Protein AF-A0A951MKJ3-F1 (afdb_monomer_lite)

Structure (mmCIF, N/CA/C/O backbone):
data_AF-A0A951MKJ3-F1
#
_entry.id   AF-A0A951MKJ3-F1
#
loop_
_atom_site.group_PDB
_atom_site.id
_atom_site.type_symbol
_atom_site.label_atom_id
_atom_site.label_alt_id
_atom_site.label_comp_id
_atom_site.label_asym_id
_atom_site.label_entity_id
_atom_site.label_seq_id
_atom_site.pdbx_PDB_ins_code
_atom_site.Cartn_x
_atom_site.Cartn_y
_atom_site.Cartn_z
_atom_site.occupancy
_atom_site.B_iso_or_equiv
_atom_site.auth_seq_id
_atom_site.auth_comp_id
_atom_site.auth_asym_id
_atom_site.auth_atom_id
_atom_site.pdbx_PDB_model_num
ATOM 1 N N . MET A 1 1 ? -8.567 -5.858 21.969 1.00 53.31 1 MET A N 1
ATOM 2 C CA . MET A 1 1 ? -7.175 -5.730 21.488 1.00 53.31 1 MET A CA 1
ATOM 3 C C . MET A 1 1 ? -7.147 -4.606 20.464 1.00 53.31 1 MET A C 1
ATOM 5 O O . MET A 1 1 ? -8.131 -4.488 19.750 1.00 53.31 1 MET A O 1
ATOM 9 N N . ASP A 1 2 ? -6.117 -3.757 20.446 1.00 80.19 2 ASP A N 1
ATOM 10 C CA . ASP A 1 2 ? -5.979 -2.656 19.476 1.00 80.19 2 ASP A CA 1
ATOM 11 C C . ASP A 1 2 ? -5.192 -3.163 18.257 1.00 80.19 2 ASP A C 1
ATOM 13 O O . ASP A 1 2 ? -3.963 -3.198 18.284 1.00 80.19 2 ASP A O 1
ATOM 17 N N . LEU A 1 3 ? -5.896 -3.687 17.248 1.00 75.19 3 LEU A N 1
ATOM 18 C CA . LEU A 1 3 ? -5.280 -4.333 16.085 1.00 75.19 3 LEU A CA 1
ATOM 19 C C . LEU A 1 3 ? -5.093 -3.347 14.925 1.00 75.19 3 LEU A C 1
ATOM 21 O O . LEU A 1 3 ? -5.911 -2.449 14.705 1.00 75.19 3 LEU A O 1
ATOM 25 N N . VAL A 1 4 ? -4.023 -3.559 14.158 1.00 76.75 4 VAL A N 1
ATOM 26 C CA . VAL A 1 4 ? -3.725 -2.829 12.922 1.00 76.75 4 VAL A CA 1
ATOM 27 C C . VAL A 1 4 ? -3.691 -3.823 11.769 1.00 76.75 4 VAL A C 1
ATOM 29 O O . VAL A 1 4 ? -2.924 -4.784 11.821 1.00 76.75 4 VAL A O 1
ATOM 32 N N . ASP A 1 5 ? -4.488 -3.582 10.733 1.00 77.38 5 ASP A N 1
ATOM 33 C CA . ASP A 1 5 ? -4.405 -4.325 9.475 1.00 77.38 5 ASP A CA 1
ATOM 34 C C . ASP A 1 5 ? -3.520 -3.553 8.488 1.00 77.38 5 ASP A C 1
ATOM 36 O O . ASP A 1 5 ? -3.823 -2.418 8.112 1.00 77.38 5 ASP A O 1
ATOM 40 N N . ILE A 1 6 ? -2.380 -4.141 8.124 1.00 70.75 6 ILE A N 1
ATOM 41 C CA . ILE A 1 6 ? -1.296 -3.451 7.410 1.00 70.75 6 ILE A CA 1
ATOM 42 C C . ILE A 1 6 ? -1.341 -3.622 5.884 1.00 70.75 6 ILE A C 1
ATOM 44 O O . ILE A 1 6 ? -0.515 -3.027 5.195 1.00 70.75 6 ILE A O 1
ATOM 48 N N . GLY A 1 7 ? -2.250 -4.444 5.352 1.00 75.94 7 GLY A N 1
ATOM 49 C CA . GLY A 1 7 ? -2.235 -4.869 3.947 1.00 75.94 7 GLY A CA 1
ATOM 50 C C . GLY A 1 7 ? -3.620 -4.884 3.318 1.00 75.94 7 GLY A C 1
ATOM 51 O O . GLY A 1 7 ? -4.064 -5.906 2.800 1.00 75.94 7 GLY A O 1
ATOM 52 N N . VAL A 1 8 ? -4.316 -3.751 3.378 1.00 79.31 8 VAL A N 1
ATOM 53 C CA . VAL A 1 8 ? -5.745 -3.685 3.076 1.00 79.31 8 VAL A CA 1
ATOM 54 C C . VAL A 1 8 ? -5.986 -3.158 1.663 1.00 79.31 8 VAL A C 1
ATOM 56 O O . VAL A 1 8 ? -5.644 -2.023 1.343 1.00 79.31 8 VAL A O 1
ATOM 59 N N . ASN A 1 9 ? -6.642 -3.940 0.808 1.00 88.75 9 ASN A N 1
ATOM 60 C CA . ASN A 1 9 ? -6.936 -3.553 -0.581 1.00 88.75 9 ASN A CA 1
ATOM 61 C C . ASN A 1 9 ? -8.337 -2.925 -0.753 1.00 88.75 9 ASN A C 1
ATOM 63 O O . ASN A 1 9 ? -8.967 -3.088 -1.794 1.00 88.75 9 ASN A O 1
ATOM 67 N N . LEU A 1 10 ? -8.847 -2.198 0.254 1.00 87.44 10 LEU A N 1
ATOM 68 C CA . LEU A 1 10 ? -10.223 -1.653 0.246 1.00 87.44 10 LEU A CA 1
ATOM 69 C C . LEU A 1 10 ? -10.490 -0.622 -0.859 1.00 87.44 10 LEU A C 1
ATOM 71 O O . LEU A 1 10 ? -11.650 -0.371 -1.189 1.00 87.44 10 LEU A O 1
ATOM 75 N N . ALA A 1 11 ? -9.440 -0.024 -1.426 1.00 85.38 11 ALA A N 1
ATOM 76 C CA . ALA A 1 11 ? -9.539 0.905 -2.552 1.00 85.38 11 ALA A CA 1
ATOM 77 C C . ALA A 1 11 ? -9.863 0.217 -3.895 1.00 85.38 11 ALA A C 1
ATOM 79 O O . ALA A 1 11 ? -10.064 0.911 -4.890 1.00 85.38 11 ALA A O 1
ATOM 80 N N . HIS A 1 12 ? -9.901 -1.118 -3.933 1.00 89.94 12 HIS A N 1
ATOM 81 C CA . HIS A 1 12 ? -10.280 -1.887 -5.113 1.00 89.94 12 HIS A CA 1
ATOM 82 C C . HIS A 1 12 ? -11.809 -1.968 -5.267 1.00 89.94 12 HIS A C 1
ATOM 84 O O . HIS A 1 12 ? -12.538 -2.115 -4.281 1.00 89.94 12 HIS A O 1
ATOM 90 N N . ASP A 1 13 ? -12.287 -1.926 -6.512 1.00 89.19 13 ASP A N 1
ATOM 91 C CA . ASP A 1 13 ? -13.717 -1.816 -6.850 1.00 89.19 13 ASP A CA 1
ATOM 92 C C . ASP A 1 13 ? -14.514 -3.078 -6.464 1.00 89.19 13 ASP A C 1
ATOM 94 O O . ASP A 1 13 ? -15.717 -3.030 -6.223 1.00 89.19 13 ASP A O 1
ATOM 98 N N . SER A 1 14 ? -13.837 -4.221 -6.290 1.00 90.19 14 SER A N 1
ATOM 99 C CA . SER A 1 14 ? -14.460 -5.459 -5.789 1.00 90.19 14 SER A CA 1
ATOM 100 C C . SER A 1 14 ? -15.126 -5.298 -4.422 1.00 90.19 14 SER A C 1
ATOM 102 O O . SER A 1 14 ? -16.028 -6.064 -4.104 1.00 90.19 14 SER A O 1
ATOM 104 N N . PHE A 1 15 ? -14.692 -4.322 -3.621 1.00 90.56 15 PHE A N 1
ATOM 105 C CA . PHE A 1 15 ? -15.260 -4.045 -2.304 1.00 90.56 15 PHE A CA 1
ATOM 106 C C . PHE A 1 15 ? -16.364 -2.985 -2.337 1.00 90.56 15 PHE A C 1
ATOM 108 O O . PHE A 1 15 ? -16.961 -2.729 -1.303 1.00 90.56 15 PHE A O 1
ATOM 115 N N . ASP A 1 16 ? -16.680 -2.361 -3.479 1.00 91.44 16 ASP A N 1
ATOM 116 C CA . ASP A 1 16 ? -17.666 -1.265 -3.525 1.00 91.44 16 ASP A CA 1
ATOM 117 C C . ASP A 1 16 ? -19.033 -1.655 -2.948 1.00 91.44 16 ASP A C 1
ATOM 119 O O . ASP A 1 16 ? -19.691 -0.837 -2.310 1.00 91.44 16 ASP A O 1
ATOM 123 N N . HIS A 1 17 ? -19.440 -2.910 -3.136 1.00 94.88 17 HIS A N 1
ATOM 124 C CA . HIS A 1 17 ? -20.741 -3.414 -2.707 1.00 94.88 17 HIS A CA 1
ATOM 125 C C . HIS A 1 17 ? -20.864 -3.662 -1.193 1.00 94.88 17 HIS A C 1
ATOM 127 O O . HIS A 1 17 ? -21.983 -3.701 -0.686 1.00 94.88 17 HIS A O 1
ATOM 133 N N . ASP A 1 18 ? -19.754 -3.852 -0.471 1.00 94.12 18 ASP A N 1
ATOM 134 C CA . ASP A 1 18 ? -19.773 -4.259 0.941 1.00 94.12 18 ASP A CA 1
ATOM 135 C C . ASP A 1 18 ? -18.697 -3.596 1.819 1.00 94.12 18 ASP A C 1
ATOM 137 O O . ASP A 1 18 ? -18.547 -3.964 2.986 1.00 94.12 18 ASP A O 1
ATOM 141 N N . ARG A 1 19 ? -17.974 -2.593 1.298 1.00 93.69 19 ARG A N 1
ATOM 142 C CA . ARG A 1 19 ? -16.840 -1.923 1.961 1.00 93.69 19 ARG A CA 1
ATOM 143 C C . ARG A 1 19 ? -17.159 -1.489 3.385 1.00 93.69 19 ARG A C 1
ATOM 145 O O . ARG A 1 19 ? -16.394 -1.788 4.298 1.00 93.69 19 ARG A O 1
ATOM 152 N N . GLU A 1 20 ? -18.271 -0.784 3.571 1.00 93.25 20 GLU A N 1
ATOM 153 C CA . GLU A 1 20 ? -18.679 -0.261 4.879 1.00 93.25 20 GLU A CA 1
ATOM 154 C C . GLU A 1 20 ? -18.956 -1.402 5.859 1.00 93.25 20 GLU A C 1
ATOM 156 O O . GLU A 1 20 ? -18.363 -1.453 6.935 1.00 93.25 20 GLU A O 1
ATOM 161 N N . ALA A 1 21 ? -19.745 -2.392 5.436 1.00 94.25 21 ALA A N 1
ATOM 162 C CA . ALA A 1 21 ? -20.051 -3.563 6.249 1.00 94.25 21 ALA A CA 1
ATOM 163 C C . ALA A 1 21 ? -18.791 -4.382 6.593 1.00 94.25 21 ALA A C 1
ATOM 165 O O . ALA A 1 21 ? -18.692 -4.948 7.682 1.00 94.25 21 ALA A O 1
ATOM 166 N N . LEU A 1 22 ? -17.813 -4.473 5.686 1.00 93.56 22 LEU A N 1
ATOM 167 C CA . LEU A 1 22 ? -16.528 -5.124 5.946 1.00 93.56 22 LEU A CA 1
ATOM 168 C C . LEU A 1 22 ? -15.735 -4.368 7.017 1.00 93.56 22 LEU A C 1
ATOM 170 O O . LEU A 1 22 ? -15.258 -4.991 7.970 1.00 93.56 22 LEU A O 1
ATOM 174 N N . VAL A 1 23 ? -15.634 -3.042 6.896 1.00 92.38 23 VAL A N 1
ATOM 175 C CA . VAL A 1 23 ? -14.957 -2.186 7.882 1.00 92.38 23 VAL A CA 1
ATOM 176 C C . VAL A 1 23 ? -15.624 -2.307 9.252 1.00 92.38 23 VAL A C 1
ATOM 178 O O . VAL A 1 23 ? -14.927 -2.492 10.247 1.00 92.38 23 VAL A O 1
ATOM 181 N N . GLU A 1 24 ? -16.955 -2.287 9.321 1.00 94.44 24 GLU A N 1
ATOM 182 C CA . GLU A 1 24 ? -17.698 -2.468 10.573 1.00 94.44 24 GLU A CA 1
ATOM 183 C C . GLU A 1 24 ? -17.373 -3.804 11.249 1.00 94.44 24 GLU A C 1
ATOM 185 O O . GLU A 1 24 ? -17.087 -3.840 12.450 1.00 94.44 24 GLU A O 1
ATOM 190 N N . ARG A 1 25 ? -17.340 -4.903 10.482 1.00 95.06 25 ARG A N 1
ATOM 191 C CA . ARG A 1 25 ? -16.945 -6.221 11.004 1.00 95.06 25 ARG A CA 1
ATOM 192 C C . ARG A 1 25 ? -15.507 -6.220 11.523 1.00 95.06 25 ARG A C 1
ATOM 194 O O . ARG A 1 25 ? -15.252 -6.767 12.596 1.00 95.06 25 ARG A O 1
ATOM 201 N N . ALA A 1 26 ? -14.576 -5.594 10.803 1.00 89.75 26 ALA A N 1
ATOM 202 C CA . ALA A 1 26 ? -13.181 -5.492 11.229 1.00 89.75 26 ALA A CA 1
ATOM 203 C C . ALA A 1 26 ? -13.043 -4.685 12.533 1.00 89.75 26 ALA A C 1
ATOM 205 O O . ALA A 1 26 ? -12.339 -5.100 13.457 1.00 89.75 26 ALA A O 1
ATOM 206 N N . VAL A 1 27 ? -13.778 -3.577 12.655 1.00 91.31 27 VAL A N 1
ATOM 207 C CA . VAL A 1 27 ? -13.821 -2.757 13.873 1.00 91.31 27 VAL A CA 1
ATOM 208 C C . VAL A 1 27 ? -14.418 -3.529 15.048 1.00 91.31 27 VAL A C 1
ATOM 210 O O . VAL A 1 27 ? -13.862 -3.484 16.149 1.00 91.31 27 VAL A O 1
ATOM 213 N N . ALA A 1 28 ? -15.500 -4.282 14.827 1.00 92.31 28 ALA A N 1
ATOM 214 C CA . ALA A 1 28 ? -16.103 -5.146 15.843 1.00 92.31 28 ALA A CA 1
ATOM 215 C C . ALA A 1 28 ? -15.136 -6.244 16.327 1.00 92.31 28 ALA A C 1
ATOM 217 O O . ALA A 1 28 ? -15.146 -6.598 17.506 1.00 92.31 28 ALA A O 1
ATOM 218 N N . ALA A 1 29 ? -14.247 -6.724 15.452 1.00 89.19 29 ALA A N 1
ATOM 219 C CA . ALA A 1 29 ? -13.184 -7.673 15.787 1.00 89.19 29 ALA A CA 1
ATOM 220 C C . ALA A 1 29 ? -11.963 -7.031 16.486 1.00 89.19 29 ALA A C 1
ATOM 222 O O . ALA A 1 29 ? -11.054 -7.740 16.920 1.00 89.19 29 ALA A O 1
ATOM 223 N N . GLY A 1 30 ? -11.931 -5.701 16.634 1.00 83.50 30 GLY A N 1
ATOM 224 C CA . GLY A 1 30 ? -10.866 -4.969 17.323 1.00 83.50 30 GLY A CA 1
ATOM 225 C C . GLY A 1 30 ? -9.813 -4.328 16.416 1.00 83.50 30 GLY A C 1
ATOM 226 O O . GLY A 1 30 ? -8.827 -3.806 16.935 1.00 83.50 30 GLY A O 1
ATOM 227 N N . VAL A 1 31 ? -10.002 -4.316 15.092 1.00 86.44 31 VAL A N 1
ATOM 228 C CA . VAL A 1 31 ? -9.140 -3.553 14.173 1.00 86.44 31 VAL A CA 1
ATOM 229 C C . VAL A 1 31 ? -9.478 -2.071 14.281 1.00 86.44 31 VAL A C 1
ATOM 231 O O . VAL A 1 31 ? -10.609 -1.658 14.044 1.00 86.44 31 VAL A O 1
ATOM 234 N N . ARG A 1 32 ? -8.506 -1.250 14.677 1.00 84.19 32 ARG A N 1
ATOM 235 C CA . ARG A 1 32 ? -8.694 0.199 14.861 1.00 84.19 32 ARG A CA 1
ATOM 236 C C . ARG A 1 32 ? -7.917 1.037 13.864 1.00 84.19 32 ARG A C 1
ATOM 238 O O . ARG A 1 32 ? -8.209 2.222 13.726 1.00 84.19 32 ARG A O 1
ATOM 245 N N . ARG A 1 33 ? -6.927 0.444 13.193 1.00 79.69 33 ARG A N 1
ATOM 246 C CA . ARG A 1 33 ? -6.128 1.115 12.169 1.00 79.69 33 ARG A CA 1
ATOM 247 C C . ARG A 1 33 ? -5.986 0.245 10.933 1.00 79.69 33 ARG A C 1
ATOM 249 O O . ARG A 1 33 ? -5.808 -0.965 11.044 1.00 79.69 33 ARG A O 1
ATOM 256 N N . PHE A 1 34 ? -6.024 0.889 9.777 1.00 84.19 34 PHE A N 1
ATOM 257 C CA . PHE A 1 34 ? -5.979 0.240 8.471 1.00 84.19 34 PHE A CA 1
ATOM 258 C C . PHE A 1 34 ? -4.898 0.902 7.625 1.00 84.19 34 PHE A C 1
ATOM 260 O O . PHE A 1 34 ? -4.836 2.129 7.574 1.00 84.19 34 PHE A O 1
ATOM 267 N N . ILE A 1 35 ? -4.062 0.123 6.944 1.00 81.06 35 ILE A N 1
ATOM 268 C CA . ILE A 1 35 ? -3.129 0.630 5.933 1.00 81.06 35 ILE A CA 1
ATOM 269 C C . ILE A 1 35 ? -3.622 0.173 4.561 1.00 81.06 35 ILE A C 1
ATOM 271 O O . ILE A 1 35 ? -3.503 -0.995 4.191 1.00 81.06 35 ILE A O 1
ATOM 275 N N . ILE A 1 36 ? -4.193 1.113 3.810 1.00 85.31 36 ILE A N 1
ATOM 276 C CA . ILE A 1 36 ? -4.732 0.876 2.475 1.00 85.31 36 ILE A CA 1
ATOM 277 C C . ILE A 1 36 ? -3.589 0.842 1.461 1.00 85.31 36 ILE A C 1
ATOM 279 O O . ILE A 1 36 ? -2.821 1.799 1.345 1.00 85.31 36 ILE A O 1
ATOM 283 N N . THR A 1 37 ? -3.469 -0.255 0.721 1.00 84.62 37 THR A N 1
ATOM 284 C CA . THR A 1 37 ? -2.349 -0.464 -0.199 1.00 84.62 37 THR A CA 1
ATOM 285 C C . THR A 1 37 ? -2.641 0.156 -1.564 1.00 84.62 37 THR A C 1
ATOM 287 O O . THR A 1 37 ? -3.600 -0.220 -2.234 1.00 84.62 37 THR A O 1
ATOM 290 N N . GLY A 1 38 ? -1.801 1.103 -1.989 1.00 81.81 38 GLY A N 1
ATOM 291 C CA . GLY A 1 38 ? -1.787 1.623 -3.357 1.00 81.81 38 GLY A CA 1
ATOM 292 C C . GLY A 1 38 ? -0.890 0.768 -4.254 1.00 81.81 38 GLY A C 1
ATOM 293 O O . GLY A 1 38 ? 0.308 0.654 -3.997 1.00 81.81 38 GLY A O 1
ATOM 294 N N . THR A 1 39 ? -1.462 0.159 -5.295 1.00 81.56 39 THR A N 1
ATOM 295 C CA . THR A 1 39 ? -0.762 -0.763 -6.216 1.00 81.56 39 THR A CA 1
ATOM 296 C C . THR A 1 39 ? -0.489 -0.181 -7.603 1.00 81.56 39 THR A C 1
ATOM 298 O O . THR A 1 39 ? 0.235 -0.788 -8.387 1.00 81.56 39 THR A O 1
ATOM 301 N N . ASP A 1 40 ? -1.048 0.981 -7.913 1.00 82.75 40 ASP A N 1
ATOM 302 C CA . ASP A 1 40 ? -0.791 1.777 -9.113 1.00 82.75 40 ASP A CA 1
ATOM 303 C C . ASP A 1 40 ? -1.132 3.253 -8.813 1.00 82.75 40 ASP A C 1
ATOM 305 O O . ASP A 1 40 ? -1.480 3.599 -7.679 1.00 82.75 40 ASP A O 1
ATOM 309 N N . ILE A 1 41 ? -1.040 4.148 -9.801 1.00 82.81 41 ILE A N 1
ATOM 310 C CA . ILE A 1 41 ? -1.342 5.578 -9.610 1.00 82.81 41 ILE A CA 1
ATOM 311 C C . ILE A 1 41 ? -2.809 5.814 -9.224 1.00 82.81 41 ILE A C 1
ATOM 313 O O . ILE A 1 41 ? -3.086 6.586 -8.303 1.00 82.81 41 ILE A O 1
ATOM 317 N N . ALA A 1 42 ? -3.754 5.173 -9.911 1.00 87.25 42 ALA A N 1
ATOM 318 C CA . ALA A 1 42 ? -5.181 5.360 -9.669 1.00 87.25 42 ALA A CA 1
ATOM 319 C C . ALA A 1 42 ? -5.587 4.797 -8.297 1.00 87.25 42 ALA A C 1
ATOM 321 O O . ALA A 1 42 ? -6.238 5.488 -7.511 1.00 87.25 42 ALA A O 1
ATOM 322 N N . GLY A 1 43 ? -5.129 3.590 -7.970 1.00 86.62 43 GLY A N 1
ATOM 323 C CA . GLY A 1 43 ? -5.279 2.946 -6.673 1.00 86.62 43 GLY A CA 1
ATOM 324 C C . GLY A 1 43 ? -4.630 3.752 -5.551 1.00 86.62 43 GLY A C 1
ATOM 325 O O . GLY A 1 43 ? -5.250 3.938 -4.509 1.00 86.62 43 GLY A O 1
ATOM 326 N N . SER A 1 44 ? -3.444 4.330 -5.774 1.00 84.12 44 SER A N 1
ATOM 327 C CA . SER A 1 44 ? -2.784 5.204 -4.791 1.00 84.12 44 SER A CA 1
ATOM 328 C C . SER A 1 44 ? -3.588 6.482 -4.523 1.00 84.12 44 SER A C 1
ATOM 330 O O . SER A 1 44 ? -3.701 6.906 -3.374 1.00 84.12 44 SER A O 1
ATOM 332 N N . ARG A 1 45 ? -4.210 7.084 -5.550 1.00 86.69 45 ARG A N 1
ATOM 333 C CA . ARG A 1 45 ? -5.111 8.240 -5.378 1.00 86.69 45 ARG A CA 1
ATOM 334 C C . ARG A 1 45 ? -6.378 7.869 -4.605 1.00 86.69 45 ARG A C 1
ATOM 336 O O . ARG A 1 45 ? -6.754 8.598 -3.688 1.00 86.69 45 ARG A O 1
ATOM 343 N N . LYS A 1 46 ? -7.010 6.735 -4.935 1.00 90.75 46 LYS A N 1
ATOM 344 C CA . LYS A 1 46 ? -8.181 6.213 -4.204 1.00 90.75 46 LYS A CA 1
ATOM 345 C C . LYS A 1 46 ? -7.835 5.926 -2.736 1.00 90.75 46 LYS A C 1
ATOM 347 O O . LYS A 1 46 ? -8.562 6.349 -1.840 1.00 90.75 46 LYS A O 1
ATOM 352 N N . ALA A 1 47 ? -6.700 5.271 -2.485 1.00 85.69 47 ALA A N 1
ATOM 353 C CA . ALA A 1 47 ? -6.210 4.963 -1.143 1.00 85.69 47 ALA A CA 1
ATOM 354 C C . ALA A 1 47 ? -5.921 6.234 -0.328 1.00 85.69 47 ALA A C 1
ATOM 356 O O . ALA A 1 47 ? -6.305 6.310 0.840 1.00 85.69 47 ALA A O 1
ATOM 357 N N . LEU A 1 48 ? -5.318 7.256 -0.950 1.00 85.12 48 LEU A N 1
ATOM 358 C CA . LEU A 1 48 ? -5.110 8.557 -0.316 1.00 85.12 48 LEU A CA 1
ATOM 359 C C . LEU A 1 48 ? -6.440 9.186 0.101 1.00 85.12 48 LEU A C 1
ATOM 361 O O . LEU A 1 48 ? -6.603 9.497 1.279 1.00 85.12 48 LEU A O 1
ATOM 365 N N . ALA A 1 49 ? -7.389 9.316 -0.832 1.00 89.75 49 ALA A N 1
ATOM 366 C CA . ALA A 1 49 ? -8.697 9.910 -0.562 1.00 89.75 49 ALA A CA 1
ATOM 367 C C . ALA A 1 49 ? -9.421 9.196 0.592 1.00 89.75 49 ALA A C 1
ATOM 369 O O . ALA A 1 49 ? -9.937 9.845 1.501 1.00 89.75 49 ALA A O 1
ATOM 370 N N . MET A 1 50 ? -9.379 7.860 0.605 1.00 89.19 50 MET A N 1
ATOM 371 C CA . MET A 1 50 ? -9.946 7.049 1.682 1.00 89.19 50 MET A CA 1
ATOM 372 C C . MET A 1 50 ? -9.254 7.307 3.026 1.00 89.19 50 MET A C 1
ATOM 374 O O . MET A 1 50 ? -9.939 7.482 4.031 1.00 89.19 50 MET A O 1
ATOM 378 N N . SER A 1 51 ? -7.919 7.380 3.054 1.00 86.50 51 SER A N 1
ATOM 379 C CA . SER A 1 51 ? -7.168 7.652 4.287 1.00 86.50 51 SER A CA 1
ATOM 380 C C . SER A 1 51 ? -7.400 9.060 4.839 1.00 86.50 51 SER A C 1
ATOM 382 O O . SER A 1 51 ? -7.408 9.258 6.048 1.00 86.50 51 SER A O 1
ATOM 384 N N . THR A 1 52 ? -7.624 10.043 3.964 1.00 85.88 52 THR A N 1
ATOM 385 C CA . THR A 1 52 ? -7.935 11.418 4.367 1.00 85.88 52 THR A CA 1
ATOM 386 C C . THR A 1 52 ? -9.342 11.528 4.950 1.00 85.88 52 THR A C 1
ATOM 388 O O . THR A 1 52 ? -9.546 12.275 5.902 1.00 85.88 52 THR A O 1
ATOM 391 N N . ALA A 1 53 ? -10.307 10.789 4.399 1.00 90.19 53 ALA A N 1
ATOM 392 C CA . ALA A 1 53 ? -11.700 10.847 4.835 1.00 90.19 53 ALA A CA 1
ATOM 393 C C . ALA A 1 53 ? -11.977 10.076 6.139 1.00 90.19 53 ALA A C 1
ATOM 395 O O . ALA A 1 53 ? -12.949 10.385 6.825 1.00 90.19 53 ALA A O 1
ATOM 396 N N . ASN A 1 54 ? -11.148 9.086 6.491 1.00 86.31 54 ASN A N 1
ATOM 397 C CA . ASN A 1 54 ? -11.438 8.146 7.575 1.00 86.31 54 ASN A CA 1
ATOM 398 C C . ASN A 1 54 ? -10.354 8.178 8.670 1.00 86.31 54 ASN A C 1
ATOM 400 O O . ASN A 1 54 ? -9.231 7.721 8.443 1.00 86.31 54 ASN A O 1
ATOM 404 N N . PRO A 1 55 ? -10.661 8.663 9.888 1.00 86.38 55 PRO A N 1
ATOM 405 C CA . PRO A 1 55 ? -9.741 8.577 11.020 1.00 86.38 55 PRO A CA 1
ATOM 406 C C . PRO A 1 55 ? -9.305 7.132 11.302 1.00 86.38 55 PRO A C 1
ATOM 408 O O . PRO A 1 55 ? -10.120 6.214 11.309 1.00 86.38 55 PRO A O 1
ATOM 411 N N . GLY A 1 56 ? -8.008 6.926 11.542 1.00 79.25 56 GLY A N 1
ATOM 412 C CA . GLY A 1 56 ? -7.420 5.591 11.728 1.00 79.25 56 GLY A CA 1
ATOM 413 C C . GLY A 1 56 ? -7.038 4.880 10.424 1.00 79.25 56 GLY A C 1
ATOM 414 O O . GLY A 1 56 ? -6.408 3.824 10.473 1.00 79.25 56 GLY A O 1
ATOM 415 N N . PHE A 1 57 ? -7.353 5.455 9.260 1.00 85.62 57 PHE A N 1
ATOM 416 C CA . PHE A 1 57 ? -6.917 4.929 7.973 1.00 85.62 57 PHE A CA 1
ATOM 417 C C . PHE A 1 57 ? -5.625 5.625 7.537 1.00 85.62 57 PHE A C 1
ATOM 419 O O . PHE A 1 57 ? -5.461 6.843 7.601 1.00 85.62 57 PHE A O 1
ATOM 426 N N . HIS A 1 58 ? -4.694 4.822 7.055 1.00 82.50 58 HIS A N 1
ATOM 427 C CA . HIS A 1 58 ? -3.419 5.216 6.481 1.00 82.50 58 HIS A CA 1
ATOM 428 C C . HIS A 1 58 ? -3.328 4.616 5.078 1.00 82.50 58 HIS A C 1
ATOM 430 O O . HIS A 1 58 ? -4.107 3.732 4.731 1.00 82.50 58 HIS A O 1
ATOM 436 N N . CYS A 1 59 ? -2.399 5.083 4.249 1.00 82.88 59 CYS A N 1
ATOM 437 C CA . CYS A 1 59 ? -2.228 4.531 2.909 1.00 82.88 59 CYS A CA 1
ATOM 438 C C . CYS A 1 59 ? -0.760 4.439 2.516 1.00 82.88 59 CYS A C 1
ATOM 440 O O . CYS A 1 59 ? 0.067 5.225 2.984 1.00 82.88 59 CYS A O 1
ATOM 442 N N . THR A 1 60 ? -0.464 3.517 1.608 1.00 80.50 60 THR A N 1
ATOM 443 C CA . THR A 1 60 ? 0.766 3.532 0.815 1.00 80.50 60 THR A CA 1
ATOM 444 C C . THR A 1 60 ? 0.487 4.137 -0.560 1.00 80.50 60 THR A C 1
ATOM 446 O O . THR A 1 60 ? -0.655 4.175 -1.019 1.00 80.50 60 THR A O 1
ATOM 449 N N . ALA A 1 61 ? 1.535 4.624 -1.219 1.00 78.50 61 ALA A N 1
ATOM 450 C CA . ALA A 1 61 ? 1.489 5.015 -2.621 1.00 78.50 61 ALA A CA 1
ATOM 451 C C . ALA A 1 61 ? 2.652 4.335 -3.344 1.00 78.50 61 ALA A C 1
ATOM 453 O O . ALA A 1 61 ? 3.791 4.400 -2.880 1.00 78.50 61 ALA A O 1
ATOM 454 N N . GLY A 1 62 ? 2.367 3.669 -4.456 1.00 73.81 62 GLY A N 1
ATOM 455 C CA . GLY A 1 62 ? 3.363 2.895 -5.182 1.00 73.81 62 GLY A CA 1
ATOM 456 C C . GLY A 1 62 ? 2.789 2.204 -6.409 1.00 73.81 62 GLY A C 1
ATOM 457 O O . GLY A 1 62 ? 1.598 2.296 -6.697 1.00 73.81 62 GLY A O 1
ATOM 458 N N . VAL A 1 63 ? 3.664 1.518 -7.141 1.00 73.88 63 VAL A N 1
ATOM 459 C CA . VAL A 1 63 ? 3.295 0.693 -8.295 1.00 73.88 63 VAL A CA 1
ATOM 460 C C . VAL A 1 63 ? 3.765 -0.735 -8.050 1.00 73.88 63 VAL A C 1
ATOM 462 O O . VAL A 1 63 ? 4.944 -0.980 -7.786 1.00 73.88 63 VAL A O 1
ATOM 465 N N . HIS A 1 64 ? 2.832 -1.680 -8.118 1.00 71.25 64 HIS A N 1
ATOM 466 C CA . HIS A 1 64 ? 3.082 -3.103 -7.948 1.00 71.25 64 HIS A CA 1
ATOM 467 C C . HIS A 1 64 ? 3.979 -3.617 -9.090 1.00 71.25 64 HIS A C 1
ATOM 469 O O . HIS A 1 64 ? 3.829 -3.162 -10.225 1.00 71.25 64 HIS A O 1
ATOM 475 N N . PRO A 1 65 ? 4.877 -4.596 -8.857 1.00 65.81 65 PRO A N 1
ATOM 476 C CA . PRO A 1 65 ? 5.785 -5.126 -9.880 1.00 65.81 65 PRO A CA 1
ATOM 477 C C . PRO A 1 65 ? 5.134 -5.524 -11.213 1.00 65.81 65 PRO A C 1
ATOM 479 O O . PRO A 1 65 ? 5.786 -5.432 -12.249 1.00 65.81 65 PRO A O 1
ATOM 482 N N . HIS A 1 66 ? 3.868 -5.955 -11.194 1.00 66.69 66 HIS A N 1
ATOM 483 C CA . HIS A 1 66 ? 3.107 -6.299 -12.403 1.00 66.69 66 HIS A CA 1
ATOM 484 C C . HIS A 1 66 ? 2.747 -5.084 -13.273 1.00 66.69 66 HIS A C 1
ATOM 486 O O . HIS A 1 66 ? 2.639 -5.238 -14.481 1.00 66.69 66 HIS A O 1
ATOM 492 N N . HIS A 1 67 ? 2.637 -3.893 -12.681 1.00 63.88 67 HIS A N 1
ATOM 493 C CA . HIS A 1 67 ? 2.351 -2.623 -13.364 1.00 63.88 67 HIS A CA 1
ATOM 494 C C . HIS A 1 67 ? 3.609 -1.765 -13.556 1.00 63.88 67 HIS A C 1
ATOM 496 O O . HIS A 1 67 ? 3.547 -0.636 -14.030 1.00 63.88 67 HIS A O 1
ATOM 502 N N . ALA A 1 68 ? 4.784 -2.285 -13.187 1.00 63.69 68 ALA A N 1
ATOM 503 C CA . ALA A 1 68 ? 6.033 -1.531 -13.246 1.00 63.69 68 ALA A CA 1
ATOM 504 C C . ALA A 1 68 ? 6.477 -1.194 -14.681 1.00 63.69 68 ALA A C 1
ATOM 506 O O . ALA A 1 68 ? 7.281 -0.281 -14.860 1.00 63.69 68 ALA A O 1
ATOM 507 N N . ALA A 1 69 ? 5.989 -1.933 -15.683 1.00 66.75 69 ALA A N 1
ATOM 508 C CA . ALA A 1 69 ? 6.239 -1.640 -17.094 1.00 66.75 69 ALA A CA 1
ATOM 509 C C . ALA A 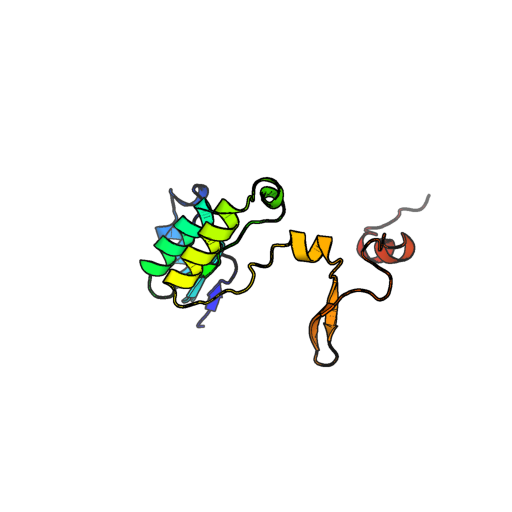1 69 ? 5.474 -0.396 -17.577 1.00 66.75 69 ALA A C 1
ATOM 511 O O . ALA A 1 69 ? 5.955 0.295 -18.470 1.00 66.75 69 ALA A O 1
ATOM 512 N N . ASP A 1 70 ? 4.341 -0.091 -16.942 1.00 65.38 70 ASP A N 1
ATOM 513 C CA . ASP A 1 70 ? 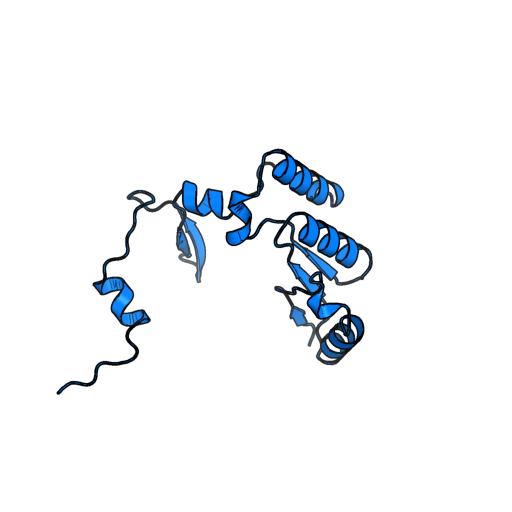3.458 1.023 -17.299 1.00 65.38 70 ASP A CA 1
ATOM 514 C C . ASP A 1 70 ? 3.846 2.326 -16.582 1.00 65.38 70 ASP A C 1
ATOM 516 O O . ASP A 1 70 ? 3.208 3.361 -16.763 1.00 65.38 70 ASP A O 1
ATOM 520 N N . LEU A 1 71 ? 4.881 2.286 -15.735 1.00 66.44 71 LEU A N 1
ATOM 521 C CA . LEU A 1 71 ? 5.315 3.440 -14.968 1.00 66.44 71 LEU A CA 1
ATOM 522 C C . LEU A 1 71 ? 6.373 4.251 -15.717 1.00 66.44 71 LEU A C 1
ATOM 524 O O . LEU A 1 71 ? 7.552 3.889 -15.774 1.00 66.44 71 LEU A O 1
ATOM 528 N N . ASP A 1 72 ? 5.936 5.394 -16.222 1.00 65.06 72 ASP A N 1
ATOM 529 C CA . ASP A 1 72 ? 6.769 6.404 -16.856 1.00 65.06 72 ASP A CA 1
ATOM 530 C C . ASP A 1 72 ? 7.195 7.520 -15.878 1.00 65.06 72 ASP A C 1
ATOM 532 O O . ASP A 1 72 ? 6.934 7.488 -14.668 1.00 65.06 72 ASP A O 1
ATOM 536 N N . ALA A 1 73 ? 7.914 8.517 -16.401 1.00 62.78 73 ALA A N 1
ATOM 537 C CA . ALA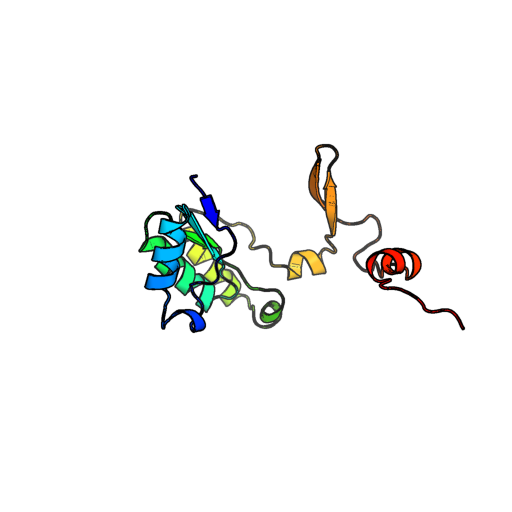 A 1 73 ? 8.403 9.647 -15.615 1.00 62.78 73 ALA A CA 1
ATOM 538 C C . ALA A 1 73 ? 7.265 10.479 -14.992 1.00 62.78 73 ALA A C 1
ATOM 540 O O . ALA A 1 73 ? 7.422 10.995 -13.880 1.0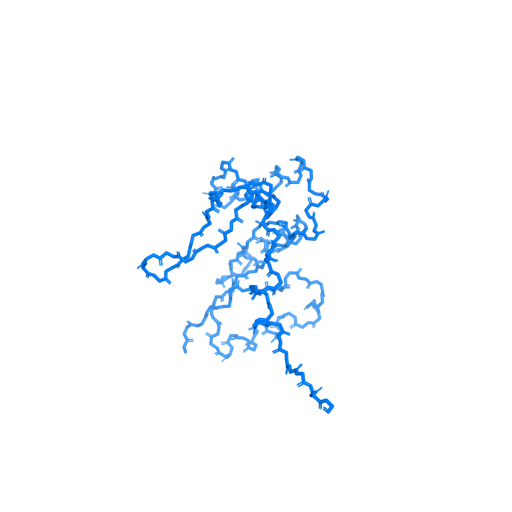0 62.78 73 ALA A O 1
ATOM 541 N N . ASP A 1 74 ? 6.120 10.572 -15.669 1.00 67.88 74 ASP A N 1
ATOM 542 C CA . ASP A 1 74 ? 4.960 11.325 -15.199 1.00 67.88 74 ASP A CA 1
ATOM 543 C C . ASP A 1 74 ? 4.245 10.596 -14.057 1.00 67.88 74 ASP A C 1
ATOM 545 O O . ASP A 1 74 ? 3.871 11.220 -13.060 1.00 67.88 74 ASP A O 1
ATOM 549 N N . GLY A 1 75 ? 4.143 9.268 -14.116 1.00 68.25 75 GLY A N 1
ATOM 550 C CA . GLY A 1 75 ? 3.648 8.463 -13.002 1.00 68.25 75 GLY A CA 1
ATOM 551 C C . GLY A 1 75 ? 4.545 8.557 -11.760 1.00 68.25 75 GLY A C 1
ATOM 552 O O . GLY A 1 75 ? 4.044 8.693 -10.641 1.00 68.25 75 GLY A O 1
ATOM 553 N N . VAL A 1 76 ? 5.873 8.582 -11.930 1.00 65.69 76 VAL A N 1
ATOM 554 C CA . VAL A 1 76 ? 6.815 8.817 -10.816 1.00 65.69 76 VAL A CA 1
ATOM 555 C C . VAL A 1 76 ? 6.619 10.207 -10.205 1.00 65.69 76 VAL A C 1
ATOM 557 O O . VAL A 1 76 ? 6.615 10.353 -8.978 1.00 65.69 76 VAL A O 1
ATOM 560 N N . LYS A 1 77 ? 6.433 11.236 -11.039 1.00 66.94 77 LYS A N 1
ATOM 561 C CA . LYS A 1 77 ? 6.134 12.600 -10.584 1.00 66.94 77 LYS A CA 1
ATOM 562 C C . LYS A 1 77 ? 4.822 12.649 -9.794 1.00 66.94 77 LYS A C 1
ATOM 564 O O . LYS A 1 77 ? 4.805 13.199 -8.696 1.00 66.94 77 LYS A O 1
ATOM 569 N N . ALA A 1 78 ? 3.767 12.005 -10.289 1.00 73.00 78 ALA A N 1
ATOM 570 C CA . ALA A 1 78 ? 2.474 11.940 -9.614 1.00 73.00 78 ALA A CA 1
ATOM 571 C C . ALA A 1 78 ? 2.562 11.283 -8.224 1.00 73.00 78 ALA A C 1
ATOM 573 O O . ALA A 1 78 ? 1.949 11.769 -7.275 1.00 73.00 78 ALA A O 1
ATOM 574 N N . LEU A 1 79 ? 3.347 10.209 -8.071 1.00 70.12 79 LEU A N 1
ATOM 575 C CA . LEU A 1 79 ? 3.578 9.587 -6.760 1.00 70.12 79 LEU A CA 1
ATOM 576 C C . LEU A 1 79 ? 4.283 10.539 -5.789 1.00 70.12 79 LEU A C 1
ATOM 578 O O . LEU A 1 79 ? 3.878 10.638 -4.631 1.00 70.12 79 LEU A O 1
ATOM 582 N N . ARG A 1 80 ? 5.306 11.268 -6.253 1.00 68.00 80 ARG A N 1
ATOM 583 C CA . ARG A 1 80 ? 6.003 12.268 -5.429 1.00 68.00 80 ARG A CA 1
ATOM 584 C C . ARG A 1 80 ? 5.066 13.379 -4.963 1.00 68.00 80 ARG A C 1
ATOM 586 O O . ARG A 1 80 ? 5.105 13.733 -3.791 1.00 68.00 80 ARG A O 1
ATOM 593 N N . GLU A 1 81 ? 4.211 13.892 -5.843 1.00 76.56 81 GLU A N 1
ATOM 594 C CA . GLU A 1 81 ? 3.232 14.933 -5.498 1.00 76.56 81 GLU A CA 1
ATOM 595 C C . GLU A 1 81 ? 2.234 14.457 -4.431 1.00 76.56 81 GLU A C 1
ATOM 597 O O . GLU A 1 81 ? 1.941 15.190 -3.487 1.00 76.56 81 GLU A O 1
ATOM 602 N N . LEU A 1 82 ? 1.755 13.212 -4.532 1.00 73.31 82 LEU A N 1
ATOM 603 C CA . LEU A 1 82 ? 0.848 12.623 -3.539 1.00 73.31 82 LEU A CA 1
ATOM 604 C C . LEU A 1 82 ? 1.506 12.483 -2.159 1.00 73.31 82 LEU A C 1
ATOM 606 O O . LEU A 1 82 ? 0.860 12.723 -1.139 1.00 73.31 82 LEU A O 1
ATOM 610 N N . LEU A 1 83 ? 2.787 12.111 -2.120 1.00 69.19 83 LEU A N 1
ATOM 611 C CA . LEU A 1 83 ? 3.550 11.983 -0.876 1.00 69.19 83 LEU A CA 1
ATOM 612 C C . LEU A 1 83 ? 3.867 13.360 -0.274 1.00 69.19 83 LEU A C 1
ATOM 614 O O . LEU A 1 83 ? 3.647 13.576 0.920 1.00 69.19 83 LEU A O 1
ATOM 618 N N . ALA A 1 84 ? 4.258 14.326 -1.107 1.00 71.88 84 ALA A N 1
ATOM 619 C CA . ALA A 1 84 ? 4.506 15.703 -0.689 1.00 71.88 84 ALA A CA 1
ATOM 620 C C . ALA A 1 84 ? 3.253 16.370 -0.097 1.00 71.88 84 ALA A C 1
ATOM 622 O O . ALA A 1 84 ? 3.353 17.069 0.910 1.00 71.88 84 ALA A O 1
ATOM 623 N N . ALA A 1 85 ? 2.058 16.093 -0.635 1.00 74.31 85 ALA A N 1
ATOM 624 C CA . ALA A 1 85 ? 0.788 16.578 -0.080 1.00 74.31 85 ALA A CA 1
ATOM 625 C C . ALA A 1 85 ? 0.515 16.093 1.360 1.00 74.31 85 ALA A C 1
ATOM 627 O O . ALA A 1 85 ? -0.297 16.681 2.072 1.00 74.31 85 ALA A O 1
ATOM 628 N N . ARG A 1 86 ? 1.210 15.042 1.814 1.00 67.94 86 ARG A N 1
ATOM 629 C CA . ARG A 1 86 ? 1.185 14.555 3.201 1.00 67.94 86 ARG A CA 1
ATOM 630 C C . ARG A 1 86 ? 2.358 15.052 4.052 1.00 67.94 86 ARG A C 1
ATOM 632 O O . ARG A 1 86 ? 2.528 14.573 5.170 1.00 67.94 86 ARG A O 1
ATOM 639 N N . GLY A 1 87 ? 3.164 15.977 3.535 1.00 65.06 87 GLY A N 1
ATOM 640 C CA . GLY A 1 87 ? 4.387 16.452 4.182 1.00 65.06 87 GLY A CA 1
ATOM 641 C C . GLY A 1 87 ? 5.534 15.440 4.142 1.00 65.06 87 GLY A C 1
ATOM 642 O O . GLY A 1 87 ? 6.448 15.528 4.955 1.00 65.06 87 GLY A O 1
ATOM 643 N N . ILE A 1 88 ? 5.480 14.458 3.237 1.00 52.72 88 ILE A N 1
ATOM 644 C CA . ILE A 1 88 ? 6.519 13.438 3.086 1.00 52.72 88 ILE A CA 1
ATOM 645 C C . ILE A 1 88 ? 7.385 13.824 1.884 1.00 52.72 88 ILE A C 1
ATOM 647 O O . ILE A 1 88 ? 6.971 13.663 0.736 1.00 52.72 88 ILE A O 1
ATOM 651 N N . GLU A 1 89 ? 8.591 14.336 2.139 1.00 43.81 89 GLU A N 1
ATOM 652 C CA . GLU A 1 89 ? 9.573 14.594 1.082 1.00 43.81 89 GLU A CA 1
ATOM 653 C C . GLU A 1 89 ? 10.260 13.298 0.644 1.00 43.81 89 GLU A C 1
ATOM 655 O O . GLU A 1 89 ? 10.780 12.536 1.460 1.00 43.81 89 GLU A O 1
ATOM 660 N N . VAL A 1 90 ? 10.272 13.046 -0.666 1.00 48.03 90 VAL A N 1
ATOM 661 C CA . VAL A 1 90 ? 10.798 11.805 -1.243 1.00 48.03 90 VAL A CA 1
ATOM 662 C C . VAL A 1 90 ? 11.839 12.118 -2.311 1.00 48.03 90 VAL A C 1
ATOM 664 O O . VAL A 1 90 ? 11.508 12.508 -3.432 1.00 48.03 90 VAL A O 1
ATOM 667 N N . ALA A 1 91 ? 13.112 11.886 -1.979 1.00 35.81 91 ALA A N 1
ATOM 668 C CA . ALA A 1 91 ? 14.230 12.031 -2.913 1.00 35.81 91 ALA A CA 1
ATOM 669 C C . ALA A 1 91 ? 14.177 10.978 -4.043 1.00 35.81 91 ALA A C 1
ATOM 671 O O . ALA A 1 91 ? 14.436 11.295 -5.207 1.00 35.81 91 ALA A O 1
ATOM 672 N N . GLN A 1 92 ? 13.731 9.750 -3.746 1.00 37.34 92 GLN A N 1
ATOM 673 C CA . GLN A 1 92 ? 13.515 8.681 -4.727 1.00 37.34 92 GLN A CA 1
ATOM 674 C C . GLN A 1 92 ? 12.335 7.782 -4.319 1.00 37.34 92 GLN A C 1
ATOM 676 O O . GLN A 1 92 ? 12.270 7.325 -3.181 1.00 37.34 92 GLN A O 1
ATOM 681 N N . ALA A 1 93 ? 11.412 7.515 -5.248 1.00 42.66 93 ALA A N 1
ATOM 682 C CA . ALA A 1 93 ? 10.434 6.442 -5.103 1.00 42.66 93 ALA A CA 1
ATOM 683 C C . ALA A 1 93 ? 11.133 5.122 -5.454 1.00 42.66 93 ALA A C 1
ATOM 685 O O . ALA A 1 93 ? 11.580 4.958 -6.587 1.00 42.66 93 ALA A O 1
ATOM 686 N N . THR A 1 94 ? 11.278 4.204 -4.501 1.00 42.38 94 THR A N 1
ATOM 687 C CA . THR A 1 94 ? 11.808 2.867 -4.782 1.00 42.38 94 THR A CA 1
ATOM 688 C C . THR A 1 94 ? 10.725 2.036 -5.444 1.00 42.38 94 THR A C 1
ATOM 690 O O . THR A 1 94 ? 9.757 1.602 -4.821 1.00 42.38 94 THR A O 1
ATOM 693 N N . LEU A 1 95 ? 10.895 1.795 -6.737 1.00 48.47 95 LEU A N 1
ATOM 694 C CA . LEU A 1 95 ? 10.148 0.754 -7.422 1.00 48.47 95 LEU A CA 1
ATOM 695 C C . LEU A 1 95 ? 10.785 -0.586 -7.091 1.00 48.47 95 LEU A C 1
ATOM 697 O O . LEU A 1 95 ? 12.006 -0.705 -7.042 1.00 48.47 95 LEU A O 1
ATOM 701 N N . SER A 1 96 ? 9.993 -1.651 -6.980 1.00 50.06 96 SER A N 1
ATOM 702 C CA . SER A 1 96 ? 10.546 -3.014 -6.980 1.00 50.06 96 SER A CA 1
ATOM 703 C C . SER A 1 96 ? 11.395 -3.295 -8.233 1.00 50.06 96 SER A C 1
ATOM 705 O O . SER A 1 96 ? 12.222 -4.205 -8.232 1.00 50.06 96 SER A O 1
ATOM 707 N N . ARG A 1 97 ? 11.225 -2.488 -9.295 1.00 43.91 97 ARG A N 1
ATOM 708 C CA . ARG A 1 97 ? 12.130 -2.432 -10.447 1.00 43.91 97 ARG A CA 1
ATOM 709 C C . ARG A 1 97 ? 13.542 -2.019 -10.053 1.00 43.91 97 ARG A C 1
ATOM 711 O O . ARG A 1 97 ? 14.462 -2.646 -10.542 1.00 43.91 97 ARG A O 1
ATOM 718 N N . ASP A 1 98 ? 13.717 -1.042 -9.171 1.00 48.09 98 ASP A N 1
ATOM 719 C CA . ASP A 1 98 ? 15.035 -0.618 -8.695 1.00 48.09 98 ASP A CA 1
ATOM 720 C C . ASP A 1 98 ? 15.655 -1.711 -7.825 1.00 48.09 98 ASP A C 1
ATOM 722 O O . ASP A 1 98 ? 16.824 -2.012 -7.989 1.00 48.09 98 ASP A O 1
ATOM 726 N N . ILE A 1 99 ? 14.865 -2.408 -6.999 1.00 52.69 99 ILE A N 1
ATOM 727 C CA . ILE A 1 99 ? 15.335 -3.595 -6.258 1.00 52.69 99 ILE A CA 1
ATOM 728 C C . ILE A 1 99 ? 15.842 -4.673 -7.228 1.00 52.69 99 ILE A C 1
ATOM 730 O O . ILE A 1 99 ? 16.947 -5.177 -7.050 1.00 52.69 99 ILE A O 1
ATOM 734 N N . ARG A 1 100 ? 15.091 -4.993 -8.293 1.00 50.28 100 ARG A N 1
ATOM 735 C CA . ARG A 1 100 ? 15.546 -5.957 -9.314 1.00 50.28 100 ARG A CA 1
ATOM 736 C C . ARG A 1 100 ? 16.710 -5.444 -10.166 1.00 50.28 100 ARG A C 1
ATOM 738 O O . ARG A 1 100 ? 17.618 -6.212 -10.451 1.00 50.28 100 ARG A O 1
ATOM 745 N N . HIS A 1 101 ? 16.705 -4.175 -10.561 1.00 54.09 101 HIS A N 1
ATOM 746 C CA . HIS A 1 101 ? 17.735 -3.562 -11.404 1.00 54.09 101 HIS A CA 1
ATOM 747 C C . HIS A 1 101 ? 19.062 -3.396 -10.655 1.00 54.09 101 HIS A C 1
ATOM 749 O O . HIS A 1 101 ? 20.121 -3.647 -11.217 1.00 54.09 101 HIS A O 1
ATOM 755 N N . LEU A 1 102 ? 18.998 -3.040 -9.370 1.00 54.97 102 LEU A N 1
ATOM 756 C CA . LEU A 1 102 ? 20.142 -2.967 -8.460 1.00 54.97 102 LEU A CA 1
ATOM 757 C C . LEU A 1 102 ? 20.558 -4.350 -7.926 1.00 54.97 102 LEU A C 1
ATOM 759 O O . LEU A 1 102 ? 21.538 -4.446 -7.191 1.00 54.97 102 LEU A O 1
ATOM 763 N N . GLY A 1 103 ? 19.820 -5.416 -8.261 1.00 58.72 103 GLY A N 1
ATOM 764 C CA . GLY A 1 103 ? 20.101 -6.779 -7.805 1.00 58.72 103 GLY A CA 1
ATOM 765 C C . GLY A 1 103 ? 19.968 -6.974 -6.295 1.00 58.72 103 GLY A C 1
ATOM 766 O O . GLY A 1 103 ? 20.612 -7.859 -5.743 1.00 58.72 103 GLY A O 1
ATOM 767 N N . LEU A 1 104 ? 19.179 -6.144 -5.611 1.00 59.28 104 LEU A N 1
ATOM 768 C CA . LEU A 1 104 ? 19.036 -6.178 -4.161 1.00 59.28 104 LEU A CA 1
ATOM 769 C C . LEU A 1 104 ? 18.271 -7.427 -3.714 1.00 59.28 104 LEU A C 1
ATOM 771 O O . LEU A 1 104 ? 17.161 -7.697 -4.176 1.00 59.28 104 LEU A O 1
ATOM 775 N N . ILE A 1 105 ? 18.836 -8.149 -2.750 1.00 60.72 105 ILE A N 1
ATOM 776 C CA . ILE A 1 105 ? 18.182 -9.278 -2.082 1.00 60.72 105 ILE A CA 1
ATOM 777 C C . ILE A 1 105 ? 17.854 -8.905 -0.641 1.00 60.72 105 ILE A C 1
ATOM 779 O O . ILE A 1 105 ? 18.600 -8.172 0.006 1.00 60.72 105 ILE A O 1
ATOM 783 N N . LYS A 1 106 ? 16.740 -9.421 -0.122 1.00 57.84 106 LYS A N 1
ATOM 784 C CA . LYS A 1 106 ? 16.412 -9.298 1.300 1.00 57.84 106 LYS A CA 1
ATOM 785 C C . LYS A 1 106 ? 17.241 -10.320 2.081 1.00 57.84 106 LYS A C 1
ATOM 787 O O . LYS A 1 106 ? 17.049 -11.521 1.900 1.00 57.84 106 LYS A O 1
ATOM 792 N N . ALA A 1 107 ? 18.156 -9.846 2.918 1.00 61.28 107 ALA A N 1
ATOM 793 C CA . ALA A 1 107 ? 19.005 -10.664 3.777 1.00 61.28 107 ALA A CA 1
ATOM 794 C C . ALA A 1 107 ? 18.646 -10.439 5.257 1.00 61.28 107 ALA A C 1
ATOM 796 O O . ALA A 1 107 ? 18.281 -9.320 5.628 1.00 61.28 107 ALA A O 1
ATOM 797 N N . PRO A 1 108 ? 18.708 -11.479 6.103 1.00 57.09 108 PRO A N 1
ATOM 798 C CA . PRO A 1 108 ? 18.571 -11.320 7.547 1.00 57.09 108 PRO A CA 1
ATOM 799 C C . PRO A 1 108 ? 19.752 -10.519 8.113 1.00 57.09 108 PRO A C 1
ATOM 801 O O . PRO A 1 108 ? 20.871 -10.645 7.613 1.00 57.09 108 PRO A O 1
ATOM 804 N N . ASP A 1 109 ? 19.500 -9.711 9.142 1.00 60.16 109 ASP A N 1
ATOM 805 C CA . ASP A 1 109 ? 20.555 -9.057 9.922 1.00 60.16 109 ASP A CA 1
ATOM 806 C C . ASP A 1 109 ? 20.895 -9.853 11.196 1.00 60.16 109 ASP A C 1
ATOM 808 O O . ASP A 1 109 ? 20.230 -10.825 11.564 1.00 60.16 109 ASP A O 1
ATOM 812 N N . ASP A 1 110 ? 21.979 -9.453 11.853 1.00 61.41 110 ASP A N 1
ATOM 813 C CA . ASP A 1 110 ? 22.523 -10.047 13.074 1.00 61.41 110 ASP A CA 1
ATOM 814 C C . ASP A 1 110 ? 21.663 -9.797 14.324 1.00 61.41 110 ASP A C 1
ATOM 816 O O . ASP A 1 110 ? 21.895 -10.413 15.366 1.00 61.41 110 ASP A O 1
A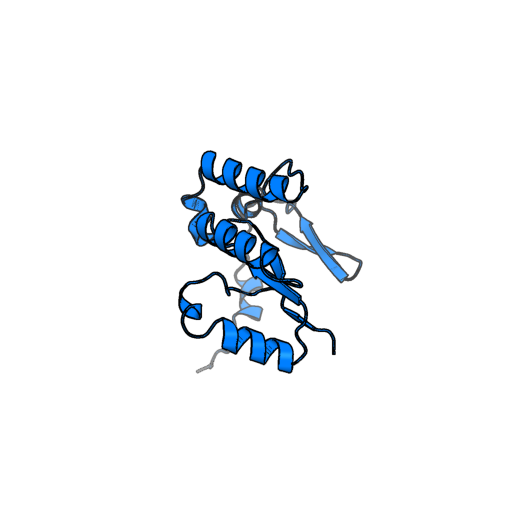TOM 820 N N . GLN A 1 111 ? 20.639 -8.949 14.221 1.00 57.69 111 GLN A N 1
ATOM 821 C CA . GLN A 1 111 ? 19.708 -8.621 15.300 1.00 57.69 111 GLN A CA 1
ATOM 822 C C . GLN A 1 111 ? 18.315 -9.237 15.093 1.00 57.69 111 GLN A C 1
ATOM 824 O O . G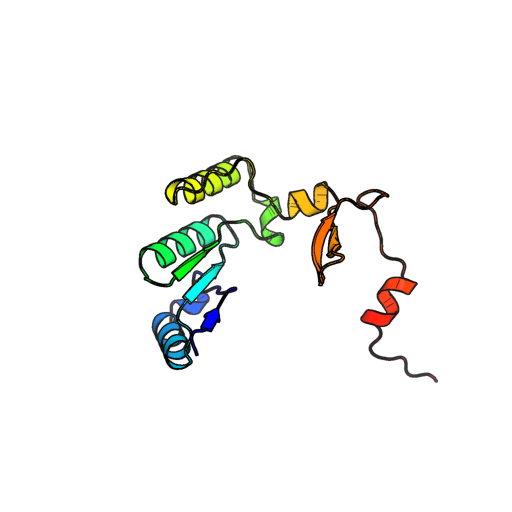LN A 1 111 ? 17.376 -8.917 15.822 1.00 57.69 111 GLN A O 1
ATOM 829 N N . GLY A 1 112 ? 18.174 -10.155 14.129 1.00 49.91 112 GLY A N 1
ATOM 830 C CA . GLY A 1 112 ? 16.916 -10.846 13.831 1.00 49.91 112 GLY A CA 1
ATOM 831 C C . GLY A 1 112 ? 15.936 -10.034 12.977 1.00 49.91 112 GLY A C 1
ATOM 832 O O . GLY A 1 112 ? 14.795 -10.455 12.784 1.00 49.91 112 GLY A O 1
ATOM 833 N N . GLY A 1 113 ? 16.367 -8.886 12.459 1.00 44.03 113 GLY A N 1
ATOM 834 C CA . GLY A 1 113 ? 15.685 -8.114 11.434 1.00 44.03 113 GLY A CA 1
ATOM 835 C C . GLY A 1 113 ? 16.088 -8.545 10.021 1.00 44.03 113 GLY A C 1
ATOM 836 O O . GLY A 1 113 ? 16.584 -9.646 9.772 1.00 44.03 113 GLY A O 1
ATOM 837 N N . SER A 1 114 ? 15.822 -7.681 9.045 1.00 42.59 114 SER A N 1
ATOM 838 C CA . SER A 1 114 ? 16.192 -7.931 7.652 1.00 42.59 114 SER A CA 1
ATOM 839 C C . SER A 1 114 ? 16.432 -6.625 6.913 1.00 42.59 114 SER A C 1
ATOM 841 O O . SER A 1 114 ? 15.657 -5.680 7.071 1.00 42.59 114 SER A O 1
ATOM 843 N N . ALA A 1 115 ? 17.439 -6.608 6.045 1.00 49.53 115 ALA A N 1
ATOM 844 C CA . ALA A 1 115 ? 17.805 -5.471 5.213 1.00 49.53 115 ALA A CA 1
ATOM 845 C C . ALA A 1 115 ? 17.955 -5.892 3.743 1.00 49.53 115 ALA A C 1
ATOM 847 O O . ALA A 1 115 ? 18.187 -7.060 3.430 1.00 49.53 115 ALA A O 1
ATOM 848 N N . TYR A 1 116 ? 17.817 -4.939 2.822 1.00 57.28 116 TYR A N 1
ATOM 849 C CA . TYR A 1 116 ? 18.147 -5.166 1.415 1.00 57.28 116 TYR A CA 1
ATOM 850 C C . TYR A 1 116 ? 19.638 -4.927 1.193 1.00 57.28 116 TYR A C 1
ATOM 852 O O . TYR A 1 116 ? 20.151 -3.864 1.537 1.00 57.28 116 TYR A O 1
ATOM 860 N N . VAL A 1 117 ? 20.321 -5.907 0.607 1.00 62.91 117 VAL A N 1
ATOM 861 C CA . VAL A 1 117 ? 21.766 -5.871 0.347 1.00 62.91 117 VAL A CA 1
ATOM 862 C C . VAL A 1 117 ? 22.048 -6.160 -1.125 1.00 62.91 117 VAL A C 1
ATOM 864 O O . VAL A 1 117 ? 21.318 -6.922 -1.759 1.00 62.91 117 VAL A O 1
ATOM 867 N N . VAL A 1 118 ? 23.117 -5.571 -1.669 1.00 70.88 118 VAL A N 1
ATOM 868 C CA . VAL A 1 118 ? 23.654 -5.957 -2.984 1.00 70.88 118 VAL A CA 1
ATOM 869 C C . VAL A 1 118 ? 24.506 -7.219 -2.781 1.00 70.88 118 VAL A C 1
ATOM 871 O O . VAL A 1 118 ? 25.478 -7.159 -2.023 1.00 70.88 118 VAL A O 1
ATOM 874 N N . PRO A 1 119 ? 24.182 -8.365 -3.407 1.00 67.69 119 PRO A N 1
ATOM 875 C CA . PRO A 1 119 ? 24.999 -9.566 -3.309 1.00 67.69 119 PRO A CA 1
ATOM 876 C C . PRO A 1 119 ? 26.399 -9.298 -3.868 1.00 67.69 119 PRO A C 1
ATOM 878 O O . PRO A 1 119 ? 26.542 -8.756 -4.967 1.00 67.69 119 PRO A O 1
ATOM 881 N N . ALA A 1 120 ? 27.435 -9.726 -3.146 1.00 59.75 120 ALA A N 1
ATOM 882 C CA . ALA A 1 120 ? 28.810 -9.737 -3.639 1.00 59.75 120 ALA A CA 1
ATOM 883 C C . ALA A 1 120 ? 28.939 -10.771 -4.780 1.00 59.75 120 ALA A C 1
ATOM 885 O O . ALA A 1 120 ? 29.326 -11.913 -4.555 1.00 59.75 120 ALA A O 1
ATOM 886 N N . GLY A 1 121 ? 28.508 -10.405 -5.989 1.00 61.19 121 GLY A N 1
ATOM 887 C CA . GLY A 1 121 ? 28.436 -11.310 -7.144 1.00 61.19 121 GLY A CA 1
ATOM 888 C C . GLY A 1 121 ? 27.563 -10.838 -8.316 1.00 61.19 121 GLY A C 1
ATOM 889 O O . GLY A 1 121 ? 27.655 -11.420 -9.390 1.00 61.19 121 GLY A O 1
ATOM 890 N N . GLY A 1 122 ? 26.767 -9.773 -8.153 1.00 53.97 122 GLY A N 1
ATOM 891 C CA . GLY A 1 122 ? 25.881 -9.251 -9.205 1.00 53.97 122 GLY A CA 1
ATOM 892 C C . GLY A 1 122 ? 24.469 -9.855 -9.192 1.00 53.97 122 GLY A C 1
ATOM 893 O O . GLY A 1 122 ? 24.189 -10.807 -8.469 1.00 53.97 122 GLY A O 1
ATOM 894 N N . ALA A 1 123 ? 23.560 -9.253 -9.969 1.00 48.97 123 ALA A N 1
ATOM 895 C CA . ALA A 1 123 ? 22.110 -9.504 -9.941 1.00 48.97 123 ALA A CA 1
ATOM 896 C C . ALA A 1 123 ? 21.664 -10.860 -10.528 1.00 48.97 123 ALA A C 1
ATOM 898 O O . ALA A 1 123 ? 20.494 -11.221 -10.409 1.00 48.97 123 ALA A O 1
ATOM 899 N N . ASP A 1 124 ? 22.573 -11.608 -11.155 1.00 51.84 124 ASP A N 1
ATOM 900 C CA . ASP A 1 124 ? 22.276 -12.878 -11.819 1.00 51.84 124 ASP A CA 1
ATOM 901 C C . ASP A 1 124 ? 22.584 -14.064 -10.896 1.00 51.84 124 ASP A C 1
ATOM 903 O O . ASP A 1 124 ? 23.469 -14.885 -11.132 1.00 51.84 124 ASP A O 1
ATOM 907 N N . VAL A 1 125 ? 21.875 -14.126 -9.767 1.00 54.78 125 VAL A N 1
ATOM 908 C CA . VAL A 1 125 ? 21.923 -15.296 -8.886 1.00 54.78 125 VAL A CA 1
ATOM 909 C C . VAL A 1 125 ? 20.769 -16.207 -9.274 1.00 54.78 125 VAL A C 1
ATOM 911 O O . VAL A 1 125 ? 19.732 -16.234 -8.612 1.00 54.78 125 VAL A O 1
ATOM 914 N N . THR A 1 126 ? 20.940 -16.966 -10.358 1.00 58.12 126 THR A N 1
ATOM 915 C CA . THR A 1 126 ? 20.097 -18.145 -10.581 1.00 58.12 126 THR A CA 1
ATOM 916 C C . THR A 1 126 ? 20.362 -19.094 -9.409 1.00 58.12 126 THR A C 1
ATOM 918 O O . THR A 1 126 ? 21.493 -19.571 -9.259 1.00 58.12 126 THR A O 1
ATOM 921 N N . PRO A 1 127 ? 19.389 -19.341 -8.515 1.00 61.78 127 PRO A N 1
ATOM 922 C CA . PRO A 1 127 ? 19.639 -20.190 -7.368 1.00 61.78 127 PRO A CA 1
ATOM 923 C C . PRO A 1 127 ? 19.916 -21.602 -7.884 1.00 61.78 127 PRO A C 1
ATOM 925 O O . PRO A 1 127 ? 19.218 -22.095 -8.771 1.00 61.78 127 PRO A O 1
ATOM 928 N N . THR A 1 128 ? 20.941 -22.263 -7.350 1.00 74.94 128 THR A N 1
ATOM 929 C CA . THR A 1 128 ? 21.232 -23.639 -7.756 1.00 74.94 128 THR A CA 1
ATOM 930 C C . THR A 1 128 ? 20.031 -24.527 -7.446 1.00 74.94 128 THR A C 1
ATOM 932 O O . THR A 1 128 ? 19.368 -24.359 -6.420 1.00 74.94 128 THR A O 1
ATOM 935 N N . LEU A 1 129 ? 19.763 -25.511 -8.305 1.00 67.19 129 LEU A N 1
ATOM 936 C CA . LEU A 1 129 ? 18.663 -26.458 -8.102 1.00 67.19 129 LEU A CA 1
ATOM 937 C C . LEU A 1 129 ? 18.737 -27.119 -6.711 1.00 67.19 129 LEU A C 1
ATOM 939 O O . LEU A 1 129 ? 17.725 -27.255 -6.031 1.00 67.19 129 LEU A O 1
ATOM 943 N N . SER A 1 130 ? 19.954 -27.417 -6.242 1.00 75.44 130 SER A N 1
ATOM 944 C CA . SER A 1 130 ? 20.235 -27.930 -4.894 1.00 75.44 130 SER A CA 1
ATOM 945 C C . SER A 1 130 ? 19.768 -27.013 -3.758 1.00 75.44 130 SER A C 1
ATOM 947 O O . SER A 1 130 ? 19.419 -27.501 -2.688 1.00 75.44 130 SER A O 1
ATOM 949 N N . ARG A 1 131 ? 19.747 -25.694 -3.977 1.00 71.88 131 ARG A N 1
ATOM 950 C CA . ARG A 1 131 ? 19.304 -24.697 -2.995 1.00 71.88 131 ARG A CA 1
ATOM 951 C C . ARG A 1 131 ? 17.783 -24.547 -2.968 1.00 71.88 131 ARG A C 1
ATOM 953 O O . ARG A 1 131 ? 17.235 -24.216 -1.923 1.00 71.88 131 ARG A O 1
ATOM 960 N N . LEU A 1 132 ? 17.110 -24.777 -4.096 1.00 76.00 132 LEU A N 1
ATOM 961 C CA . LEU A 1 132 ? 15.654 -24.626 -4.225 1.00 76.00 132 LEU A CA 1
ATOM 962 C C . LEU A 1 132 ? 14.886 -25.895 -3.864 1.00 76.00 132 LEU A C 1
ATOM 964 O O . LEU A 1 132 ? 13.798 -25.808 -3.299 1.00 76.00 132 LEU A O 1
ATOM 968 N N . LEU A 1 133 ? 15.458 -27.060 -4.170 1.00 79.31 133 LEU A N 1
ATOM 969 C CA . LEU A 1 133 ? 14.828 -28.362 -3.970 1.00 79.31 133 LEU A CA 1
ATOM 970 C C . LEU A 1 133 ? 14.246 -28.551 -2.560 1.00 79.31 133 LEU A C 1
ATOM 972 O O . LEU A 1 133 ? 13.077 -28.901 -2.486 1.00 79.31 133 LEU A O 1
ATOM 976 N N . PRO A 1 134 ? 14.947 -28.255 -1.449 1.00 81.12 134 PRO A N 1
ATOM 977 C CA . PRO A 1 134 ? 14.396 -28.497 -0.112 1.00 81.12 134 PRO A CA 1
ATOM 978 C C . PRO A 1 134 ? 13.113 -27.713 0.195 1.00 81.12 134 PRO A C 1
ATOM 980 O O . PRO A 1 134 ? 12.271 -28.193 0.943 1.00 81.12 134 PRO A O 1
ATOM 983 N N . ALA A 1 135 ? 12.959 -26.515 -0.379 1.00 71.94 135 ALA A N 1
ATOM 984 C CA . ALA A 1 135 ? 11.783 -25.670 -0.170 1.00 71.94 135 ALA A CA 1
ATOM 985 C C . ALA A 1 135 ? 10.614 -26.023 -1.104 1.00 71.94 135 ALA A C 1
ATOM 987 O O . ALA A 1 135 ? 9.474 -25.665 -0.825 1.00 71.94 135 ALA A O 1
ATOM 988 N N . LEU A 1 136 ? 10.900 -26.691 -2.224 1.00 76.19 136 LEU A N 1
ATOM 989 C CA . LEU A 1 136 ? 9.927 -27.012 -3.272 1.00 76.19 136 LEU A CA 1
ATOM 990 C C . LEU A 1 136 ? 9.586 -28.506 -3.336 1.00 76.19 136 LEU A C 1
ATOM 992 O O . LEU A 1 136 ? 8.687 -28.905 -4.073 1.00 76.19 136 LEU A O 1
ATOM 996 N N . TYR A 1 137 ? 10.306 -29.342 -2.592 1.00 80.00 137 TYR A N 1
ATOM 997 C CA . TYR A 1 137 ? 10.111 -30.780 -2.568 1.00 80.00 137 TYR A CA 1
ATOM 998 C C . TYR A 1 137 ? 8.916 -31.138 -1.684 1.00 80.00 137 TYR A C 1
ATOM 1000 O O . TYR A 1 137 ? 8.998 -31.127 -0.459 1.00 80.00 137 TYR A O 1
ATOM 1008 N N . VAL A 1 138 ? 7.799 -31.465 -2.332 1.00 72.00 138 VAL A N 1
ATOM 1009 C CA . VAL A 1 138 ? 6.560 -31.907 -1.670 1.00 72.00 138 VAL A CA 1
ATOM 1010 C C . VAL A 1 138 ? 6.547 -33.434 -1.458 1.00 72.00 138 VAL A C 1
ATOM 1012 O O . VAL A 1 138 ? 5.763 -33.945 -0.666 1.00 72.00 138 VAL A O 1
ATOM 1015 N N . GLY A 1 139 ? 7.467 -34.159 -2.103 1.00 79.69 139 GLY A N 1
ATOM 1016 C CA . GLY A 1 139 ? 7.648 -35.607 -1.994 1.00 79.69 139 GLY A CA 1
ATOM 1017 C C . GLY A 1 139 ? 8.187 -36.206 -3.298 1.00 79.69 139 GLY A C 1
ATOM 1018 O O . GLY A 1 139 ? 8.082 -35.587 -4.356 1.00 79.69 139 GLY A O 1
ATOM 1019 N N . ALA A 1 140 ? 8.760 -37.407 -3.225 1.00 77.00 140 ALA A N 1
ATOM 1020 C CA . ALA A 1 140 ? 9.023 -38.262 -4.379 1.00 77.00 140 ALA A CA 1
ATOM 1021 C C . ALA A 1 140 ? 8.640 -39.684 -3.991 1.00 77.00 140 ALA A C 1
ATOM 1023 O O . ALA A 1 140 ? 9.228 -40.261 -3.075 1.00 77.00 140 ALA A O 1
ATOM 1024 N N . ASP A 1 141 ? 7.650 -40.225 -4.688 1.00 63.97 141 ASP A N 1
ATOM 1025 C CA . ASP A 1 141 ? 7.301 -41.630 -4.568 1.00 63.97 141 ASP A CA 1
ATOM 1026 C C . ASP A 1 141 ? 8.308 -42.432 -5.396 1.00 63.97 141 ASP A C 1
ATOM 1028 O O . ASP A 1 141 ? 8.422 -42.266 -6.614 1.00 63.97 141 ASP A O 1
ATOM 1032 N N . GLY A 1 142 ? 9.105 -43.246 -4.706 1.00 69.62 142 GLY A N 1
ATOM 1033 C CA . GLY A 1 142 ? 9.990 -44.217 -5.338 1.00 69.62 142 GLY A CA 1
ATOM 1034 C C . GLY A 1 142 ? 9.186 -45.396 -5.886 1.00 69.62 142 GLY A C 1
ATOM 1035 O O . GLY A 1 142 ? 8.198 -45.801 -5.275 1.00 69.62 142 GLY A O 1
ATOM 1036 N N . VAL A 1 143 ? 9.615 -45.928 -7.033 1.00 50.31 143 VAL A N 1
ATOM 1037 C CA . VAL A 1 143 ? 9.135 -47.212 -7.577 1.00 50.31 143 VAL A CA 1
ATOM 1038 C C . VAL A 1 143 ? 9.811 -48.363 -6.844 1.00 50.31 143 VAL A C 1
ATOM 1040 O O . VAL A 1 143 ? 11.045 -48.269 -6.649 1.00 50.31 143 VAL A O 1
#

Sequence (143 aa):
MDLVDIGVNLAHDSFDHDREALVERAVAAGVRRFIITGTDIAGSRKALAMSTANPGFHCTAGVHPHHAADLDADGVKALRELLAARGIEVAQATLSRDIRHLGLIKAPDDQGGSAYVVPAGGADVTPTLSRLLPALYVGADGV

pLDDT: mean 72.04, std 14.96, range [35.81, 95.06]

Secondary structure (DSSP, 8-state):
--EEEEEE-TTSGGGTTTHHHHHHHHHHTTEEEEEEPP-SHHHHHHHHHHHHHSTTEEE-----GGGGGG--HHHHHHHHHHHHTTT---S----HHHHHHTT-EEEE-TTS-EEEE--TT-S-----HHHHHHHH-------

Foldseek 3Di:
DQDEAAEAQLLDPVCVVCSVVVVVVCVVVRHQAYEHEAAFLSSQVSLLVVQVVDPRYHYDHAHHPVCPVVDDPVRQVSSQVSCVVVVHHDPGDDHVVCCLVQLWDWDADPVRRIDTDRDPPHNPCPDPPVRCCVVPDPDDDDD

Radius of gyration: 19.7 Å; chains: 1; bounding box: 50×64×39 Å